Protein AF-A0A0B2V963-F1 (afdb_monomer)

pLDDT: mean 73.73, std 19.49, range [35.72, 97.81]

Nearest PDB structures (foldseek):
  1nys-assembly1_A  TM=7.089E-01  e=8.450E-03  Rattus norvegicus
  7u5p-assembly1_A  TM=7.202E-01  e=7.953E-03  Homo sapiens
  2goo-assembly1_F  TM=7.173E-01  e=2.368E-02  Mus musculus
  1bte-assembly1_A  TM=6.097E-01  e=3.847E-02  Mus musculus

Organism: Toxocara canis (NCBI:txid6265)

Sequence (169 aa):
MKNVLLQIAVAVLALCLLVDAKSIAKNAINDEQMSASELIDSFLERAKATTHHHHKTHRRHKSMTERAHLVSVDKDGREYVNCVKSVNGSLATVKRCYRPDSEDMRVGCYAVWDVKKQLLVQDCWMQQAISMNNCEERRCAAKKSTFCCCYGHSCNEQFDLSNNSYDNL

Secondary structure (DSSP, 8-state):
-HHHHHHHHHHHHHHHHHTT---------------HHHHHHHHHHHHHHTTTT---------STTTTGGGSEE-TTS-EEEEEEEEETT---EEEEEEPPS-TTEEEEEEEEEETTTTEEEEEEEEEEHHHHTTSEESSEEESS-SEEEEESTTTTSSEEE----SS--

Mean predicted aligned error: 15.76 Å

Radius of gyration: 25.26 Å; Cα contacts (8 Å, |Δi|>4): 247; chains: 1; bounding box: 82×47×56 Å

Structure (mmCIF, N/CA/C/O backbone):
data_AF-A0A0B2V963-F1
#
_entry.id   AF-A0A0B2V963-F1
#
loop_
_atom_site.group_PDB
_atom_site.id
_atom_site.type_symbol
_atom_site.label_atom_id
_atom_site.label_alt_id
_atom_site.label_comp_id
_atom_site.label_asym_id
_atom_site.label_entity_id
_atom_site.label_seq_id
_atom_site.pdbx_PDB_ins_code
_atom_site.Cartn_x
_atom_site.Cartn_y
_atom_site.Cartn_z
_atom_site.occupancy
_atom_site.B_iso_or_equiv
_atom_site.auth_seq_id
_atom_site.auth_comp_id
_atom_site.auth_asym_id
_atom_site.auth_atom_id
_atom_site.pdbx_PDB_model_num
ATOM 1 N N . MET A 1 1 ? -60.576 -25.489 27.054 1.00 54.94 1 MET A N 1
ATOM 2 C CA . MET A 1 1 ? -59.133 -25.210 27.260 1.00 54.94 1 MET A CA 1
ATOM 3 C C . MET A 1 1 ? -58.361 -24.937 25.962 1.00 54.94 1 MET A C 1
ATOM 5 O O . MET A 1 1 ? -57.570 -24.007 25.960 1.00 54.94 1 MET A O 1
ATOM 9 N N . LYS A 1 2 ? -58.608 -25.645 24.843 1.00 54.34 2 LYS A N 1
ATOM 10 C CA . LYS A 1 2 ? -57.897 -25.415 23.560 1.00 54.34 2 LYS A CA 1
ATOM 11 C C . LYS A 1 2 ? -58.112 -24.021 22.930 1.00 54.34 2 LYS A C 1
ATOM 13 O O . LYS A 1 2 ? -57.164 -23.447 22.413 1.00 54.34 2 LYS A O 1
ATOM 18 N N . ASN A 1 3 ? -59.309 -23.435 23.051 1.00 56.34 3 ASN A N 1
ATOM 19 C CA . ASN A 1 3 ? -59.596 -22.099 22.495 1.00 56.34 3 ASN A CA 1
ATOM 20 C C . ASN A 1 3 ? -58.871 -20.949 23.211 1.00 56.34 3 ASN A C 1
ATOM 22 O O . ASN A 1 3 ? -58.585 -19.936 22.584 1.00 56.34 3 ASN A O 1
ATOM 26 N N . VAL A 1 4 ? -58.542 -21.103 24.497 1.00 63.53 4 VAL A N 1
ATOM 27 C CA . VAL A 1 4 ? -57.872 -20.049 25.280 1.00 63.53 4 VAL A CA 1
ATOM 28 C C . VAL A 1 4 ? -56.397 -19.938 24.881 1.00 63.53 4 VAL A C 1
ATOM 30 O O . VAL A 1 4 ? -55.887 -18.840 24.701 1.00 63.53 4 VAL A O 1
ATOM 33 N N . LEU A 1 5 ? -55.738 -21.075 24.640 1.00 59.69 5 LEU A N 1
ATOM 34 C CA . LEU A 1 5 ? -54.354 -21.128 24.153 1.00 59.69 5 LEU A CA 1
ATOM 35 C C . LEU A 1 5 ? -54.191 -20.500 22.762 1.00 59.69 5 LEU A C 1
ATOM 37 O O . LEU A 1 5 ? -53.212 -19.798 22.525 1.00 59.69 5 LEU A O 1
ATOM 41 N N . LEU A 1 6 ? -55.164 -20.698 21.866 1.00 66.88 6 LEU A N 1
ATOM 42 C CA . LEU A 1 6 ? -55.127 -20.106 20.527 1.00 66.88 6 LEU A CA 1
ATOM 43 C C . LEU A 1 6 ? -55.289 -18.578 20.573 1.00 66.88 6 LEU A C 1
ATOM 45 O O . LEU A 1 6 ? -54.594 -17.867 19.854 1.00 66.88 6 LEU A O 1
ATOM 49 N N . GLN A 1 7 ? -56.151 -18.064 21.455 1.00 64.31 7 GLN A N 1
ATOM 50 C CA . GLN A 1 7 ? -56.325 -16.618 21.623 1.00 64.31 7 GLN A CA 1
ATOM 51 C C . GLN A 1 7 ? -55.090 -15.945 22.232 1.00 64.31 7 GLN A C 1
ATOM 53 O O . GLN A 1 7 ? -54.708 -14.864 21.791 1.00 64.31 7 GLN A O 1
ATOM 58 N N . ILE A 1 8 ? -54.418 -16.606 23.181 1.00 70.12 8 ILE A N 1
ATOM 59 C CA . ILE A 1 8 ? -53.158 -16.110 23.754 1.00 70.12 8 ILE A CA 1
ATOM 60 C C . ILE A 1 8 ? -52.058 -16.077 22.683 1.00 70.12 8 ILE A C 1
ATOM 62 O O . ILE A 1 8 ? -51.345 -15.083 22.577 1.00 70.12 8 ILE A O 1
ATOM 66 N N . ALA A 1 9 ? -51.951 -17.111 21.842 1.00 68.38 9 ALA A N 1
ATOM 67 C CA . ALA A 1 9 ? -50.955 -17.150 20.771 1.00 68.38 9 ALA A CA 1
ATOM 68 C C . ALA A 1 9 ? -51.161 -16.033 19.731 1.00 68.38 9 ALA A C 1
ATOM 70 O O . ALA A 1 9 ? -50.194 -15.392 19.321 1.00 68.38 9 ALA A O 1
ATOM 71 N N . VAL A 1 10 ? -52.412 -15.750 19.349 1.00 70.31 10 VAL A N 1
ATOM 72 C CA . VAL A 1 10 ? -52.742 -14.657 18.416 1.00 70.31 10 VAL A CA 1
ATOM 73 C C . VAL A 1 10 ? -52.467 -13.286 19.042 1.00 70.31 10 VAL A C 1
ATOM 75 O O . VAL A 1 10 ? -51.933 -12.409 18.366 1.00 70.31 10 VAL A O 1
ATOM 78 N N . ALA A 1 11 ? -52.758 -13.107 20.335 1.00 66.50 11 ALA A N 1
ATOM 79 C CA . ALA A 1 11 ? -52.461 -11.864 21.045 1.00 66.50 11 ALA A CA 1
ATOM 80 C C . ALA A 1 11 ? -50.949 -11.599 21.144 1.00 66.50 11 ALA A C 1
ATOM 82 O O . ALA A 1 11 ? -50.514 -10.471 20.923 1.00 66.50 11 ALA A O 1
ATOM 83 N N . VAL A 1 12 ? -50.141 -12.634 21.408 1.00 68.38 12 VAL A N 1
ATOM 84 C CA . VAL A 1 12 ? -48.673 -12.523 21.444 1.00 68.38 12 VAL A CA 1
ATOM 85 C C . VAL A 1 12 ? -48.110 -12.211 20.055 1.00 68.38 12 VAL A C 1
ATOM 87 O O . VAL A 1 12 ? -47.267 -11.327 19.938 1.00 68.38 12 VAL A O 1
ATOM 90 N N . LEU A 1 13 ? -48.615 -12.851 18.992 1.00 63.91 13 LEU A N 1
ATOM 91 C CA . LEU A 1 13 ? -48.182 -12.547 17.623 1.00 63.91 13 LEU A CA 1
ATOM 92 C C . LEU A 1 13 ? -48.530 -11.107 17.211 1.00 63.91 13 LEU A C 1
ATOM 94 O O . LEU A 1 13 ? -47.708 -10.425 16.604 1.00 63.91 13 LEU A O 1
ATOM 98 N N . ALA A 1 14 ? -49.725 -10.626 17.569 1.00 61.81 14 ALA A N 1
ATOM 99 C CA . ALA A 1 14 ? -50.147 -9.254 17.295 1.00 61.81 14 ALA A CA 1
ATOM 100 C C . ALA A 1 14 ? -49.305 -8.224 18.068 1.00 61.81 14 ALA A C 1
ATOM 102 O O . ALA A 1 14 ? -48.948 -7.185 17.517 1.00 61.81 14 ALA A O 1
ATOM 103 N N . LEU A 1 15 ? -48.933 -8.531 19.316 1.00 58.91 15 LEU A N 1
ATOM 104 C CA . LEU A 1 15 ? -48.013 -7.714 20.109 1.00 58.91 15 LEU A CA 1
ATOM 105 C C . LEU A 1 15 ? -46.605 -7.685 19.504 1.00 58.91 15 LEU A C 1
ATOM 107 O O . LEU A 1 15 ? -46.018 -6.612 19.445 1.00 58.91 15 LEU A O 1
ATOM 111 N N . CYS A 1 16 ? -46.084 -8.807 18.996 1.00 57.69 16 CYS A N 1
ATOM 112 C CA . CYS A 1 16 ? -44.783 -8.836 18.319 1.00 57.69 16 CYS A CA 1
ATOM 113 C C . CYS A 1 16 ? -44.770 -7.990 17.035 1.00 57.69 16 CYS A C 1
ATOM 115 O O . CYS A 1 16 ? -43.809 -7.266 16.801 1.00 57.69 16 CYS A O 1
ATOM 117 N N . LEU A 1 17 ? -45.849 -8.010 16.243 1.00 55.12 17 LEU A N 1
ATOM 118 C CA . LEU A 1 17 ? -45.952 -7.211 15.013 1.00 55.12 17 LEU A CA 1
ATOM 119 C C . LEU A 1 17 ? -46.157 -5.707 15.272 1.00 55.12 17 LEU A C 1
ATOM 121 O O . LEU A 1 17 ? -45.852 -4.888 14.410 1.00 55.12 17 LEU A O 1
ATOM 125 N N . LEU A 1 18 ? -46.643 -5.325 16.458 1.00 52.84 18 LEU A N 1
ATOM 126 C CA . LEU A 1 18 ? -46.777 -3.921 16.868 1.00 52.84 18 LEU A CA 1
ATOM 127 C C . LEU A 1 18 ? -45.462 -3.304 17.378 1.00 52.84 18 LEU A C 1
ATOM 129 O O . LEU A 1 18 ? -45.379 -2.081 17.499 1.00 52.84 18 LEU A O 1
ATOM 133 N N . VAL A 1 19 ? -44.433 -4.112 17.663 1.00 51.28 19 VAL A N 1
ATOM 134 C CA . VAL A 1 19 ? -43.123 -3.615 18.127 1.00 51.28 19 VAL A CA 1
ATOM 135 C C . VAL A 1 19 ? -42.252 -3.103 16.967 1.00 51.28 19 VAL A C 1
ATOM 137 O O . VAL A 1 19 ? -41.399 -2.249 17.199 1.00 51.28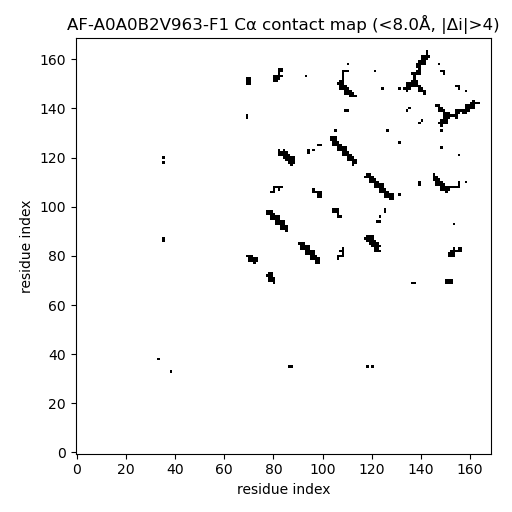 19 VAL A O 1
ATOM 140 N N . ASP A 1 20 ? -42.532 -3.487 15.717 1.00 47.19 20 ASP A N 1
ATOM 141 C CA . ASP A 1 20 ? -41.755 -3.064 14.534 1.00 47.19 20 ASP A CA 1
ATOM 142 C C . ASP A 1 20 ? -42.256 -1.781 13.839 1.00 47.19 20 ASP A C 1
ATOM 144 O O . ASP A 1 20 ? -41.725 -1.371 12.807 1.00 47.19 20 ASP A O 1
ATOM 148 N N . ALA A 1 21 ? -43.237 -1.078 14.411 1.00 47.28 21 ALA A N 1
ATOM 149 C CA . ALA A 1 21 ? -43.765 0.168 13.846 1.00 47.28 21 ALA A CA 1
ATOM 150 C C . ALA A 1 21 ? -43.651 1.355 14.815 1.00 47.28 21 ALA A C 1
ATOM 152 O O . ALA A 1 21 ? -44.603 2.099 15.042 1.00 47.28 21 ALA A O 1
ATOM 153 N N . LYS A 1 22 ? -42.458 1.578 15.373 1.00 43.00 22 LYS A N 1
ATOM 154 C CA . LYS A 1 22 ? -42.075 2.897 15.896 1.00 43.00 22 LYS A CA 1
ATOM 155 C C . LYS A 1 22 ? -40.873 3.413 15.122 1.00 43.00 22 LYS A C 1
ATOM 157 O O . LYS A 1 22 ? -39.727 3.267 15.531 1.00 43.00 22 LYS A O 1
ATOM 162 N N . SER A 1 23 ? -41.183 4.066 14.003 1.00 41.47 23 SER A N 1
ATOM 163 C CA . SER A 1 23 ? -40.354 5.136 13.452 1.00 41.47 23 SER A CA 1
ATOM 164 C C . SER A 1 23 ? -40.113 6.155 14.567 1.00 41.47 23 SER A C 1
ATOM 166 O O . SER A 1 23 ? -40.979 6.961 14.911 1.00 41.47 23 SER A O 1
ATOM 168 N N . ILE A 1 24 ? -38.953 6.043 15.209 1.00 38.09 24 ILE A N 1
ATOM 169 C CA . ILE A 1 24 ? -38.440 7.065 16.108 1.00 38.09 24 ILE A CA 1
ATOM 170 C C . ILE A 1 24 ? -37.860 8.141 15.202 1.00 38.09 24 ILE A C 1
ATOM 172 O O . ILE A 1 24 ? -36.792 7.975 14.614 1.00 38.09 24 ILE A O 1
ATOM 176 N N . ALA A 1 25 ? -38.587 9.250 15.105 1.00 45.16 25 ALA A N 1
ATOM 177 C CA . ALA A 1 25 ? -38.055 10.510 14.629 1.00 45.16 25 ALA A CA 1
ATOM 178 C C . ALA A 1 25 ? -36.763 10.833 15.402 1.00 45.16 25 ALA A C 1
ATOM 180 O O . ALA A 1 25 ? -36.797 11.083 16.606 1.00 45.16 25 ALA A O 1
ATOM 181 N N . LYS A 1 26 ? -35.623 10.826 14.708 1.00 38.19 26 LYS A N 1
ATOM 182 C CA . LYS A 1 26 ? -34.377 11.430 15.184 1.00 38.19 26 LYS A CA 1
ATOM 183 C C . LYS A 1 26 ? -34.033 12.596 14.270 1.00 38.19 26 LYS A C 1
ATOM 185 O O . LYS A 1 26 ? -33.268 12.459 13.325 1.00 38.19 26 LYS A O 1
ATOM 190 N N . ASN A 1 27 ? -34.612 13.750 14.583 1.00 40.47 27 ASN A N 1
ATOM 191 C CA . ASN A 1 27 ? -33.928 15.004 14.310 1.00 40.47 27 ASN A CA 1
ATOM 192 C C . ASN A 1 27 ? -32.796 15.157 15.336 1.00 40.47 27 ASN A C 1
ATOM 194 O O . ASN A 1 27 ? -33.010 14.930 16.525 1.00 40.47 27 ASN A O 1
ATOM 198 N N . ALA A 1 28 ? -31.636 15.587 14.840 1.00 41.25 28 ALA A N 1
ATOM 199 C CA . ALA A 1 28 ? -30.529 16.193 15.577 1.00 41.25 28 ALA A CA 1
ATOM 200 C C . ALA A 1 28 ? -29.794 15.320 16.612 1.00 41.25 28 ALA A C 1
ATOM 202 O O . ALA A 1 28 ? -29.976 15.496 17.810 1.00 41.25 28 ALA A O 1
ATOM 203 N N . ILE A 1 29 ? -28.849 14.500 16.139 1.00 38.34 29 ILE A N 1
ATOM 204 C CA . ILE A 1 29 ? -27.504 14.428 16.736 1.00 38.34 29 ILE A CA 1
ATOM 205 C C . ILE A 1 29 ? -26.515 14.345 15.566 1.00 38.34 29 ILE A C 1
ATOM 207 O O . ILE A 1 29 ? -26.453 13.336 14.869 1.00 38.34 29 ILE A O 1
ATOM 211 N N . ASN A 1 30 ? -25.794 15.443 15.329 1.00 41.94 30 ASN A N 1
ATOM 212 C CA . ASN A 1 30 ? -24.533 15.441 14.594 1.00 41.94 30 ASN A CA 1
ATOM 213 C C . ASN A 1 30 ? -23.549 14.571 15.388 1.00 41.94 30 ASN A C 1
ATOM 215 O O . ASN A 1 30 ? -22.867 15.072 16.275 1.00 41.94 30 ASN A O 1
ATOM 219 N N . ASP A 1 31 ? -23.498 13.280 15.092 1.00 38.00 31 ASP A N 1
ATOM 220 C CA . ASP A 1 31 ? -22.273 12.509 15.253 1.00 38.00 31 ASP A CA 1
ATOM 221 C C . ASP A 1 31 ? -21.700 12.392 13.846 1.00 38.00 31 ASP A C 1
ATOM 223 O O . ASP A 1 31 ? -22.268 11.703 12.998 1.00 38.00 31 ASP A O 1
ATOM 227 N N . GLU A 1 32 ? -20.619 13.125 13.567 1.00 48.91 32 GLU A N 1
ATOM 228 C CA . GLU A 1 32 ? -19.828 12.973 12.344 1.00 48.91 32 GLU A CA 1
ATOM 229 C C . GLU A 1 32 ? -19.315 11.531 12.277 1.00 48.91 32 GLU A C 1
ATOM 231 O O . GLU A 1 32 ? -18.232 11.176 12.761 1.00 48.91 32 GLU A O 1
ATOM 236 N N . GLN A 1 33 ? -20.127 10.664 11.686 1.00 47.66 33 GLN A N 1
ATOM 237 C CA . GLN A 1 33 ? -19.785 9.295 11.369 1.00 47.66 33 GLN A CA 1
ATOM 238 C C . GLN A 1 33 ? -18.836 9.334 10.173 1.00 47.66 33 GLN A C 1
ATOM 240 O O . GLN A 1 33 ? -19.213 8.990 9.061 1.00 47.66 33 GLN A O 1
ATOM 245 N N . MET A 1 34 ? -17.608 9.808 10.418 1.00 54.66 34 MET A N 1
ATOM 246 C CA . MET A 1 34 ? -16.561 9.890 9.408 1.00 54.66 34 MET A CA 1
ATOM 247 C C . MET A 1 34 ? -16.383 8.493 8.809 1.00 54.66 34 MET A C 1
ATOM 249 O O . MET A 1 34 ? -15.939 7.563 9.494 1.00 54.66 34 MET A O 1
ATOM 253 N N . SER A 1 35 ? -16.826 8.354 7.569 1.00 67.00 35 SER A N 1
ATOM 254 C CA . SER A 1 35 ? -16.860 7.131 6.789 1.00 67.00 35 SER A CA 1
ATOM 255 C C . SER A 1 35 ? -15.443 6.648 6.484 1.00 67.00 35 SER A C 1
ATOM 257 O O . SER A 1 35 ? -14.470 7.401 6.561 1.00 67.00 35 SER A O 1
ATOM 259 N N . ALA A 1 36 ? -15.308 5.377 6.096 1.00 62.09 36 ALA A N 1
ATOM 260 C CA . ALA A 1 36 ? -14.028 4.842 5.632 1.00 62.09 36 ALA A CA 1
ATOM 261 C C . ALA A 1 36 ? -13.422 5.704 4.510 1.00 62.09 36 ALA A C 1
ATOM 263 O O . ALA A 1 36 ? -12.208 5.881 4.474 1.00 62.09 36 ALA A O 1
ATOM 264 N N . SER A 1 37 ? -14.275 6.278 3.651 1.00 62.16 37 SER A N 1
ATOM 265 C CA . SER A 1 37 ? -13.866 7.216 2.604 1.00 62.16 37 SER A CA 1
ATOM 266 C C . SER A 1 37 ? -13.262 8.482 3.197 1.00 62.16 37 SER A C 1
ATOM 268 O O . SER A 1 37 ? -12.140 8.818 2.856 1.00 62.16 37 SER A O 1
ATOM 270 N N . GLU A 1 38 ? -13.930 9.134 4.149 1.00 71.31 38 GLU A N 1
ATOM 271 C CA . GLU A 1 38 ? -13.426 10.379 4.746 1.00 71.31 38 GLU A CA 1
ATOM 272 C C . GLU A 1 38 ? -12.149 10.167 5.571 1.00 71.31 38 GLU A C 1
ATOM 274 O O . GLU A 1 38 ? -11.289 11.045 5.616 1.00 71.31 38 GLU A O 1
ATOM 279 N N . LEU A 1 39 ? -11.972 8.989 6.184 1.00 69.25 39 LEU A N 1
ATOM 280 C CA . LEU A 1 39 ? -10.709 8.628 6.828 1.00 69.25 39 LEU A CA 1
ATOM 281 C C . LEU A 1 39 ? -9.582 8.515 5.791 1.00 69.25 39 LEU A C 1
ATOM 283 O O . LEU A 1 39 ? -8.514 9.097 5.980 1.00 69.25 39 LEU A O 1
ATOM 287 N N . ILE A 1 40 ? -9.825 7.799 4.688 1.00 70.38 40 ILE A N 1
ATOM 288 C CA . ILE A 1 40 ? -8.873 7.672 3.577 1.00 70.38 40 ILE A CA 1
ATOM 289 C C . ILE A 1 40 ? -8.556 9.053 3.001 1.00 70.38 40 ILE A C 1
ATOM 291 O O . ILE A 1 40 ? -7.383 9.389 2.872 1.00 70.38 40 ILE A O 1
ATOM 295 N N . ASP A 1 41 ? -9.570 9.868 2.720 1.00 73.00 41 ASP A N 1
ATOM 296 C CA . ASP A 1 41 ? -9.421 11.197 2.131 1.00 73.00 41 ASP A CA 1
ATOM 297 C C . ASP A 1 41 ? -8.644 12.129 3.068 1.00 73.00 41 ASP A C 1
ATOM 299 O O . ASP A 1 41 ? -7.696 12.779 2.637 1.00 73.00 41 ASP A O 1
ATOM 303 N N . SER A 1 42 ? -8.932 12.115 4.374 1.00 70.62 42 SER A N 1
ATOM 304 C CA . SER A 1 42 ? -8.176 12.882 5.374 1.00 70.62 42 SER A CA 1
ATOM 305 C C . SER A 1 42 ? -6.696 12.480 5.419 1.00 70.62 42 SER A C 1
ATOM 307 O O . SER A 1 42 ? -5.807 13.338 5.476 1.00 70.62 42 SER A O 1
ATOM 309 N N . PHE A 1 43 ? -6.405 11.176 5.359 1.00 70.00 43 PHE A N 1
ATOM 310 C CA . PHE A 1 43 ? -5.031 10.676 5.312 1.00 70.00 43 PHE A CA 1
ATOM 311 C C . PHE A 1 43 ? -4.333 11.019 3.994 1.00 70.00 43 PHE A C 1
ATOM 313 O O . PHE A 1 43 ? -3.189 11.478 4.019 1.00 70.00 43 PHE A O 1
ATOM 320 N N . LEU A 1 44 ? -5.002 10.823 2.856 1.00 69.81 44 LEU A N 1
ATOM 321 C CA . LEU A 1 44 ? -4.460 11.115 1.532 1.00 69.81 44 LEU A CA 1
ATOM 322 C C . LEU A 1 44 ? -4.186 12.608 1.365 1.00 69.81 44 LEU A C 1
ATOM 324 O O . LEU A 1 44 ? -3.117 12.965 0.878 1.00 69.81 44 LEU A O 1
ATOM 328 N N . GLU A 1 45 ? -5.088 13.479 1.811 1.00 70.19 45 GLU A N 1
ATOM 329 C CA . GLU A 1 45 ? -4.884 14.928 1.772 1.00 70.19 45 GLU A CA 1
ATOM 330 C C . GLU A 1 45 ? -3.710 15.359 2.657 1.00 70.19 45 GLU A C 1
ATOM 332 O O . GLU A 1 45 ? -2.843 16.117 2.215 1.00 70.19 45 GLU A O 1
ATOM 337 N N . ARG A 1 46 ? -3.584 14.805 3.871 1.00 66.00 46 ARG A N 1
ATOM 338 C CA . ARG A 1 46 ? -2.426 15.081 4.738 1.00 66.00 46 ARG A CA 1
ATOM 339 C C . ARG A 1 46 ? -1.114 14.588 4.119 1.00 66.00 46 ARG A C 1
ATOM 341 O O . ARG A 1 46 ? -0.103 15.285 4.192 1.00 66.00 46 ARG A O 1
ATOM 348 N N . A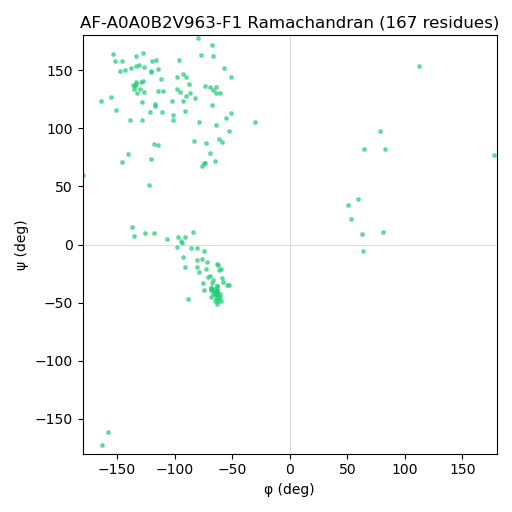LA A 1 47 ? -1.128 13.416 3.485 1.00 62.31 47 ALA A N 1
ATOM 349 C CA . ALA A 1 47 ? 0.029 12.878 2.778 1.00 62.31 47 ALA A CA 1
ATOM 350 C C . ALA A 1 47 ? 0.425 13.767 1.584 1.00 62.31 47 ALA A C 1
ATOM 352 O O . ALA A 1 47 ? 1.598 14.114 1.452 1.00 62.31 47 ALA A O 1
ATOM 353 N N . LYS A 1 48 ? -0.536 14.207 0.760 1.00 61.22 48 LYS A N 1
ATOM 354 C CA . LYS A 1 48 ? -0.295 15.121 -0.372 1.00 61.22 48 LYS A CA 1
ATOM 355 C C . LYS A 1 48 ? 0.288 16.460 0.083 1.00 61.22 48 LYS A C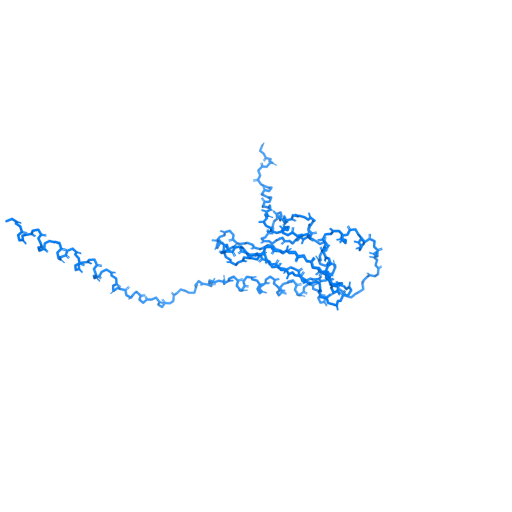 1
ATOM 357 O O . LYS A 1 48 ? 1.284 16.904 -0.486 1.00 61.22 48 LYS A O 1
ATOM 362 N N . ALA A 1 49 ? -0.250 17.064 1.145 1.00 59.28 49 ALA A N 1
ATOM 363 C CA . ALA A 1 49 ? 0.217 18.353 1.662 1.00 59.28 49 ALA A CA 1
ATOM 364 C C . ALA A 1 49 ? 1.713 18.348 2.045 1.00 59.28 49 ALA A C 1
ATOM 366 O O . ALA A 1 49 ? 2.408 19.345 1.859 1.00 59.28 49 ALA A O 1
ATOM 367 N N . THR A 1 50 ? 2.247 17.210 2.503 1.00 52.31 50 THR A N 1
ATOM 368 C CA . THR A 1 50 ? 3.677 17.079 2.844 1.00 52.31 50 THR A CA 1
ATOM 369 C C . THR A 1 50 ? 4.620 16.947 1.641 1.00 52.31 50 THR A C 1
ATOM 371 O O . THR A 1 50 ? 5.828 17.106 1.796 1.00 52.31 50 THR A O 1
ATOM 374 N N . THR A 1 51 ? 4.099 16.704 0.434 1.00 51.47 51 THR A N 1
ATOM 375 C CA . THR A 1 51 ? 4.918 16.502 -0.779 1.00 51.47 51 THR A CA 1
ATOM 376 C C . THR A 1 51 ? 5.201 17.791 -1.558 1.00 51.47 51 THR A C 1
ATOM 378 O O . THR A 1 51 ? 6.172 17.854 -2.308 1.00 51.47 51 THR A O 1
ATOM 381 N N . HIS A 1 52 ? 4.421 18.858 -1.350 1.00 49.78 52 HIS A N 1
ATOM 382 C CA . HIS A 1 52 ? 4.510 20.091 -2.147 1.00 49.78 52 HIS A CA 1
ATOM 383 C C . HIS A 1 52 ? 5.642 21.059 -1.744 1.00 49.78 52 HIS A C 1
ATOM 385 O O . HIS A 1 52 ? 5.840 22.070 -2.417 1.00 49.78 52 HIS A O 1
ATOM 391 N N . HIS A 1 53 ? 6.418 20.770 -0.690 1.00 45.94 53 HIS A N 1
ATOM 392 C CA . HIS A 1 53 ? 7.378 21.730 -0.116 1.00 45.94 53 HIS A CA 1
ATOM 393 C C . HIS A 1 53 ? 8.864 21.337 -0.161 1.00 45.94 53 HIS A C 1
ATOM 395 O O . HIS A 1 53 ? 9.691 22.051 0.404 1.00 45.94 53 HIS A O 1
ATOM 401 N N . HIS A 1 54 ? 9.258 20.277 -0.873 1.00 48.19 54 HIS A N 1
ATOM 402 C CA . HIS A 1 54 ? 10.669 19.871 -0.939 1.00 48.19 54 HIS A CA 1
ATOM 403 C C . HIS A 1 54 ? 11.241 19.863 -2.357 1.00 48.19 54 HIS A C 1
ATOM 405 O O . HIS A 1 54 ? 11.561 18.823 -2.925 1.00 48.19 54 HIS A O 1
ATOM 411 N N . HIS A 1 55 ? 11.477 21.060 -2.897 1.00 51.97 55 HIS A N 1
ATOM 412 C CA . HIS A 1 55 ? 12.508 21.236 -3.915 1.00 51.97 55 HIS A CA 1
ATOM 413 C C . HIS A 1 55 ? 13.866 21.499 -3.248 1.00 51.97 55 HIS A C 1
ATOM 415 O O . HIS A 1 55 ? 14.000 22.395 -2.421 1.00 51.97 55 HIS A O 1
ATOM 421 N N . LYS A 1 56 ? 14.873 20.742 -3.703 1.00 56.69 56 LYS A N 1
ATOM 422 C CA . LYS A 1 56 ? 16.316 20.812 -3.398 1.00 56.69 56 LYS A CA 1
ATOM 423 C C . LYS A 1 56 ? 16.775 20.207 -2.069 1.00 56.69 56 LYS A C 1
ATOM 425 O O . LYS A 1 56 ? 16.914 20.892 -1.069 1.00 56.69 56 LYS A O 1
ATOM 430 N N . THR A 1 57 ? 17.264 18.970 -2.151 1.00 44.09 57 THR A N 1
ATOM 431 C CA . THR A 1 57 ? 18.652 18.654 -1.763 1.00 44.09 57 THR A CA 1
ATOM 432 C C . THR A 1 57 ? 19.160 17.453 -2.571 1.00 44.09 57 THR A C 1
ATOM 434 O O . THR A 1 57 ? 18.659 16.341 -2.457 1.00 44.09 57 THR A O 1
ATOM 437 N N . HIS A 1 58 ? 20.186 17.673 -3.400 1.00 52.66 58 HIS A N 1
ATOM 438 C CA . HIS A 1 58 ? 20.993 16.597 -3.977 1.00 52.66 58 HIS A CA 1
ATOM 439 C C . HIS A 1 58 ? 21.732 15.873 -2.843 1.00 52.66 58 HIS A C 1
ATOM 441 O O . HIS A 1 58 ? 22.742 16.385 -2.358 1.00 52.66 58 HIS A O 1
ATOM 447 N N . ARG A 1 59 ? 21.287 14.682 -2.423 1.00 46.00 59 ARG A N 1
ATOM 448 C CA . ARG A 1 59 ? 22.183 13.700 -1.789 1.00 46.00 59 ARG A CA 1
ATOM 449 C C . ARG A 1 59 ? 21.588 12.287 -1.746 1.00 46.00 59 ARG A C 1
ATOM 451 O O . ARG A 1 59 ? 20.584 12.047 -1.094 1.00 46.00 59 ARG A O 1
ATOM 458 N N . ARG A 1 60 ? 22.363 11.365 -2.338 1.00 46.31 60 ARG A N 1
ATOM 459 C CA . ARG A 1 60 ? 22.357 9.888 -2.237 1.00 46.31 60 ARG A CA 1
ATOM 460 C C . ARG A 1 60 ? 21.365 9.097 -3.103 1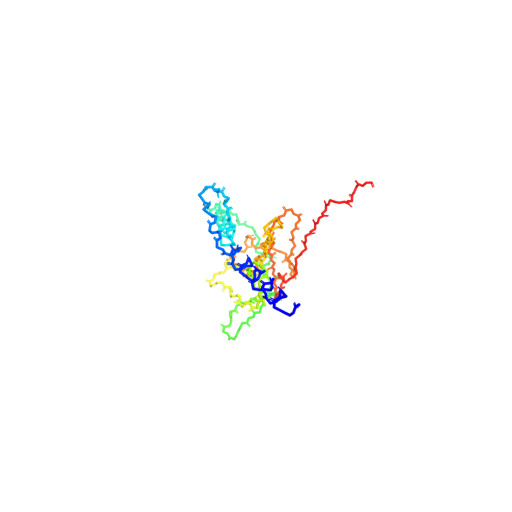.00 46.31 60 ARG A C 1
ATOM 462 O O . ARG A 1 60 ? 20.422 8.488 -2.616 1.00 46.31 60 ARG A O 1
ATOM 469 N N . HIS A 1 61 ? 21.773 8.894 -4.355 1.00 46.28 61 HIS A N 1
ATOM 470 C CA . HIS A 1 61 ? 21.509 7.670 -5.122 1.00 46.28 61 HIS A CA 1
ATOM 471 C C . HIS A 1 61 ? 22.220 6.451 -4.489 1.00 46.28 61 HIS A C 1
ATOM 473 O O . HIS A 1 61 ? 23.229 5.989 -5.016 1.00 46.28 61 HIS A O 1
ATOM 479 N N . LYS A 1 62 ? 21.773 5.945 -3.328 1.00 42.41 62 LYS A N 1
ATOM 480 C CA . LYS A 1 62 ? 22.361 4.708 -2.757 1.00 42.41 62 LYS A CA 1
ATOM 481 C C . LYS A 1 62 ? 21.377 3.663 -2.213 1.00 42.41 62 LYS A C 1
ATOM 483 O O . LYS A 1 62 ? 21.842 2.683 -1.657 1.00 42.41 62 LYS A O 1
ATOM 488 N N . SER A 1 63 ? 20.060 3.799 -2.386 1.00 47.03 63 SER A N 1
ATOM 489 C CA . SER A 1 63 ? 19.117 2.753 -1.921 1.00 47.03 63 SER A CA 1
ATOM 490 C C . SER A 1 63 ? 18.158 2.227 -2.993 1.00 47.03 63 SER A C 1
ATOM 492 O O . SER A 1 63 ? 17.219 1.505 -2.671 1.00 47.03 63 SER A O 1
ATOM 494 N N . MET A 1 64 ? 18.356 2.583 -4.268 1.00 50.06 64 MET A N 1
ATOM 495 C CA . MET A 1 64 ? 17.396 2.227 -5.321 1.00 50.06 64 MET A CA 1
ATOM 496 C C . MET A 1 64 ? 17.471 0.748 -5.726 1.00 50.06 64 MET A C 1
ATOM 498 O O . MET A 1 64 ? 16.446 0.148 -6.027 1.00 50.06 64 MET A O 1
ATOM 502 N N . THR A 1 65 ? 18.659 0.143 -5.676 1.00 54.47 65 THR A N 1
ATOM 503 C CA . THR A 1 65 ? 18.874 -1.260 -6.069 1.00 54.47 65 THR A CA 1
ATOM 504 C C . THR A 1 65 ? 18.436 -2.253 -4.992 1.00 54.47 65 THR A C 1
ATOM 506 O O . THR A 1 65 ? 18.125 -3.400 -5.294 1.00 54.47 65 THR A O 1
ATOM 509 N N . GLU A 1 66 ? 18.392 -1.828 -3.729 1.00 60.53 66 GLU A N 1
ATOM 510 C CA . GLU A 1 66 ? 18.243 -2.742 -2.592 1.00 60.53 66 GLU A CA 1
ATOM 511 C C . GLU A 1 66 ? 16.837 -3.355 -2.511 1.00 60.53 66 GLU A C 1
ATOM 513 O O . GLU A 1 66 ? 16.687 -4.498 -2.094 1.00 60.53 66 GLU A O 1
ATOM 518 N N . ARG A 1 67 ? 15.810 -2.658 -3.019 1.00 70.56 67 ARG A N 1
ATOM 519 C CA . ARG A 1 67 ? 14.394 -3.059 -2.895 1.00 70.56 67 ARG A CA 1
ATOM 520 C C . ARG A 1 67 ? 13.759 -3.600 -4.175 1.00 70.56 67 ARG A C 1
ATOM 522 O O . ARG A 1 67 ? 12.574 -3.920 -4.167 1.00 70.56 67 ARG A O 1
ATOM 529 N N . ALA A 1 68 ? 14.530 -3.754 -5.254 1.00 74.94 68 ALA A N 1
ATOM 530 C CA . ALA A 1 68 ? 14.031 -4.321 -6.513 1.00 74.94 68 ALA A CA 1
ATOM 531 C C . ALA A 1 68 ? 13.471 -5.745 -6.332 1.00 74.94 68 ALA A C 1
ATOM 533 O O . ALA A 1 68 ? 12.534 -6.145 -7.009 1.00 74.94 68 ALA A O 1
ATOM 534 N N . HIS A 1 69 ? 13.995 -6.491 -5.356 1.00 84.69 69 HIS A N 1
ATOM 535 C CA . HIS A 1 69 ? 13.550 -7.846 -5.033 1.00 84.69 69 HIS A CA 1
ATOM 536 C C . HIS A 1 69 ? 12.190 -7.913 -4.302 1.00 84.69 69 HIS A C 1
ATOM 538 O O . HIS A 1 69 ? 11.694 -9.006 -4.035 1.00 84.69 69 HIS A O 1
ATOM 544 N N . LEU A 1 70 ? 11.606 -6.767 -3.931 1.00 89.75 70 LEU A N 1
ATOM 545 C CA . LEU A 1 70 ? 10.321 -6.674 -3.224 1.00 89.75 70 LEU A CA 1
ATOM 546 C C . LEU A 1 70 ? 9.145 -6.379 -4.166 1.00 89.75 70 LEU A C 1
ATOM 548 O O . LEU A 1 70 ? 8.001 -6.308 -3.714 1.00 89.75 70 LEU A O 1
ATOM 552 N N . VAL A 1 71 ? 9.416 -6.207 -5.458 1.00 91.81 71 VAL A N 1
ATOM 553 C CA . VAL A 1 71 ? 8.412 -6.026 -6.507 1.00 91.81 71 VAL A CA 1
ATOM 554 C C . VAL A 1 71 ? 8.558 -7.131 -7.547 1.00 91.81 71 VAL A C 1
ATOM 556 O O . VAL A 1 71 ? 9.647 -7.648 -7.781 1.00 91.81 71 VAL A O 1
ATOM 559 N N . SER A 1 72 ? 7.446 -7.502 -8.171 1.00 94.56 72 SER A N 1
ATOM 560 C CA . SER A 1 72 ? 7.441 -8.376 -9.342 1.00 94.56 72 SER A CA 1
ATOM 561 C C . SER A 1 72 ? 7.375 -7.541 -10.612 1.00 94.56 72 SER A C 1
ATOM 563 O O . SER A 1 72 ? 6.910 -6.407 -10.588 1.00 94.56 72 SER A O 1
ATOM 565 N N . VAL A 1 73 ? 7.785 -8.116 -11.737 1.00 94.44 73 VAL A N 1
ATOM 566 C CA . VAL A 1 73 ? 7.655 -7.495 -13.060 1.00 94.44 73 VAL A CA 1
ATOM 567 C C . VAL A 1 73 ? 6.688 -8.337 -13.884 1.00 94.44 73 VAL A C 1
ATOM 569 O O . VAL A 1 73 ? 6.764 -9.567 -13.865 1.00 94.44 73 VAL A O 1
ATOM 572 N N . ASP A 1 74 ? 5.717 -7.700 -14.538 1.00 94.69 74 ASP A N 1
ATOM 573 C CA . ASP A 1 74 ? 4.797 -8.399 -15.435 1.00 94.69 74 ASP A CA 1
ATOM 574 C C . ASP A 1 74 ? 5.433 -8.670 -16.812 1.00 94.69 74 ASP A C 1
ATOM 576 O O . ASP A 1 74 ? 6.569 -8.292 -17.098 1.00 94.69 74 ASP A O 1
ATOM 580 N N . LYS A 1 75 ? 4.687 -9.347 -17.687 1.00 95.81 75 LYS A N 1
ATOM 581 C CA . LYS A 1 75 ? 5.121 -9.661 -19.058 1.00 95.81 75 LYS A CA 1
ATOM 582 C C . LYS A 1 75 ? 5.429 -8.424 -19.917 1.00 95.81 75 LYS A C 1
ATOM 584 O O . LYS A 1 75 ? 6.130 -8.553 -20.913 1.00 95.81 75 LYS A O 1
ATOM 589 N N . ASP A 1 76 ? 4.898 -7.262 -19.539 1.00 94.56 76 ASP A N 1
ATOM 590 C CA . ASP A 1 76 ? 5.038 -5.994 -20.254 1.00 94.56 76 ASP A CA 1
ATOM 591 C C . ASP A 1 76 ? 6.166 -5.136 -19.642 1.00 94.56 76 ASP A C 1
ATOM 593 O O . ASP A 1 76 ? 6.348 -3.981 -20.018 1.00 94.56 76 ASP A O 1
ATOM 597 N N . GLY A 1 77 ? 6.929 -5.682 -18.685 1.00 91.31 77 GLY A N 1
ATOM 598 C CA . GLY A 1 77 ? 8.023 -4.977 -18.018 1.00 91.31 77 GLY A CA 1
ATOM 599 C C . GLY A 1 77 ? 7.572 -4.035 -16.898 1.00 91.31 77 GLY A C 1
ATOM 600 O O . GLY A 1 77 ? 8.383 -3.254 -16.400 1.00 91.31 77 GLY A O 1
ATOM 601 N N . ARG A 1 78 ? 6.302 -4.082 -16.474 1.00 92.75 78 ARG A N 1
ATOM 602 C CA . ARG A 1 78 ? 5.776 -3.184 -15.438 1.00 92.75 78 ARG A CA 1
ATOM 603 C C . ARG A 1 78 ? 5.948 -3.779 -14.055 1.00 92.75 78 ARG A C 1
ATOM 605 O O . ARG A 1 78 ? 5.497 -4.890 -13.771 1.00 92.75 78 ARG A O 1
ATOM 612 N N . GLU A 1 79 ? 6.547 -2.993 -13.172 1.00 93.62 79 GLU A N 1
ATOM 613 C CA . GLU A 1 79 ? 6.693 -3.350 -11.768 1.00 93.62 79 GLU A CA 1
ATOM 614 C C . GLU A 1 79 ? 5.340 -3.328 -11.055 1.00 93.62 79 GLU A C 1
ATOM 616 O O . GLU A 1 79 ? 4.549 -2.390 -11.201 1.00 93.62 79 GLU A O 1
ATOM 621 N N . TYR A 1 80 ? 5.085 -4.357 -10.253 1.00 96.31 80 TYR A N 1
ATOM 622 C CA . TYR A 1 80 ? 3.874 -4.485 -9.469 1.00 96.31 80 TYR A CA 1
ATOM 623 C C . TYR A 1 80 ? 4.103 -5.177 -8.128 1.00 96.31 80 TYR A C 1
ATOM 625 O O . TYR A 1 80 ? 5.019 -5.977 -7.937 1.00 96.31 80 TYR A O 1
ATOM 633 N N . VAL A 1 81 ? 3.180 -4.916 -7.211 1.00 97.06 81 VAL A N 1
ATOM 634 C CA . VAL A 1 81 ? 3.022 -5.642 -5.953 1.00 97.06 81 VAL A CA 1
ATOM 635 C C . VAL A 1 81 ? 1.576 -6.119 -5.833 1.00 97.06 81 VAL A C 1
ATOM 637 O O . VAL A 1 81 ? 0.666 -5.539 -6.422 1.00 97.06 81 VAL A O 1
ATOM 640 N N . ASN A 1 82 ? 1.354 -7.205 -5.105 1.00 97.81 82 ASN A N 1
ATOM 641 C CA . ASN A 1 82 ? 0.011 -7.672 -4.773 1.00 97.81 82 ASN A CA 1
ATOM 642 C C . ASN A 1 82 ? -0.250 -7.256 -3.330 1.00 97.81 82 ASN A C 1
ATOM 644 O O . ASN A 1 82 ? 0.540 -7.627 -2.475 1.00 97.81 82 ASN A O 1
ATOM 648 N N . CYS A 1 83 ? -1.307 -6.503 -3.062 1.00 97.31 83 CYS A N 1
ATOM 649 C CA . CYS A 1 83 ? -1.667 -6.057 -1.720 1.00 97.31 83 CYS A CA 1
ATOM 650 C C . CYS A 1 83 ? -2.987 -6.678 -1.295 1.00 97.31 83 CYS A C 1
ATOM 652 O O . CYS A 1 83 ? -3.862 -6.921 -2.131 1.00 97.31 83 CYS A O 1
ATOM 654 N N . VAL A 1 84 ? -3.162 -6.872 0.009 1.00 95.44 84 VAL A N 1
ATOM 655 C CA . VAL A 1 84 ? -4.498 -7.098 0.552 1.00 95.44 84 VAL A CA 1
ATOM 656 C C . VAL A 1 84 ? -5.303 -5.817 0.371 1.00 95.44 84 VAL A C 1
ATOM 658 O O . VAL A 1 84 ? -4.815 -4.719 0.651 1.00 95.44 84 VAL A O 1
ATOM 661 N N . LYS A 1 85 ? -6.528 -5.971 -0.124 1.00 94.69 85 LYS A N 1
ATOM 662 C CA . LYS A 1 85 ? -7.532 -4.928 -0.240 1.00 94.69 85 LYS A CA 1
ATOM 663 C C . LYS A 1 85 ? -8.728 -5.286 0.626 1.00 94.69 85 LYS A C 1
ATOM 665 O O . LYS A 1 85 ? -9.377 -6.307 0.391 1.00 94.69 85 LYS A O 1
ATOM 670 N N . SER A 1 86 ? -9.044 -4.413 1.570 1.00 90.06 86 SER A N 1
ATOM 671 C CA . SER A 1 86 ? -10.233 -4.515 2.413 1.00 90.06 86 SER A CA 1
ATOM 672 C C . SER A 1 86 ? -10.736 -3.118 2.771 1.00 90.06 86 SER A C 1
ATOM 674 O O . SER A 1 86 ? -9.962 -2.162 2.856 1.00 90.06 86 SER A O 1
ATOM 676 N N . VAL A 1 87 ? -12.049 -2.995 2.962 1.00 81.62 87 VAL A N 1
ATOM 677 C CA . VAL A 1 87 ? -12.674 -1.787 3.511 1.00 81.62 87 VAL A CA 1
ATOM 678 C C . VAL A 1 87 ? -13.570 -2.218 4.659 1.00 81.62 87 VAL A C 1
ATOM 680 O O . VAL A 1 87 ? -14.465 -3.039 4.472 1.00 81.62 87 VAL A O 1
ATOM 683 N N . ASN A 1 88 ? -13.329 -1.676 5.848 1.00 75.81 88 ASN A N 1
ATOM 684 C CA . ASN A 1 88 ? -14.068 -1.992 7.068 1.00 75.81 88 ASN A CA 1
ATOM 685 C C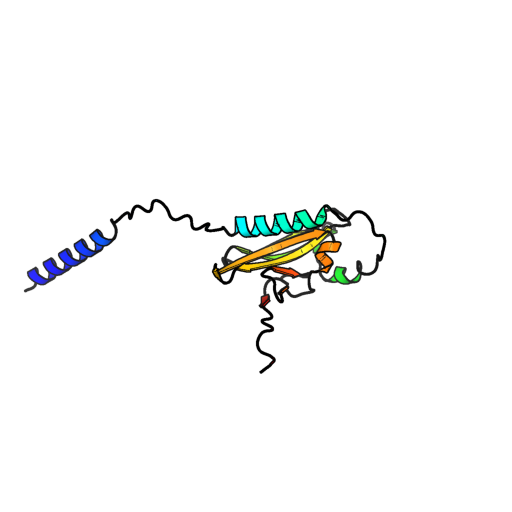 . ASN A 1 88 ? -14.021 -3.475 7.475 1.00 75.81 88 ASN A C 1
ATOM 687 O O . ASN A 1 88 ? -15.037 -4.049 7.854 1.00 75.81 88 ASN A O 1
ATOM 691 N N . GLY A 1 89 ? -12.861 -4.124 7.311 1.00 62.50 89 GLY A N 1
ATOM 692 C CA . GLY A 1 89 ? -12.693 -5.548 7.646 1.00 62.50 89 GLY A CA 1
ATOM 693 C C . GLY A 1 89 ? -13.565 -6.513 6.827 1.00 62.50 89 GLY A C 1
ATOM 694 O O . GLY A 1 89 ? -13.625 -7.699 7.140 1.00 62.50 89 GLY A O 1
ATOM 695 N N . SER A 1 90 ? -14.247 -6.021 5.785 1.00 65.88 90 SER A N 1
ATOM 696 C CA . SER A 1 90 ? -14.980 -6.853 4.830 1.00 65.88 90 SER A CA 1
ATOM 697 C C . SER A 1 90 ? -14.026 -7.709 3.987 1.00 65.88 90 SER A C 1
ATOM 699 O O . SER A 1 90 ? -12.808 -7.543 4.065 1.00 65.88 90 SER A O 1
ATOM 701 N N . LEU A 1 91 ? -14.598 -8.630 3.195 1.00 71.94 91 LEU A N 1
ATOM 702 C CA . LEU A 1 91 ? -13.910 -9.620 2.356 1.00 71.94 91 LEU A CA 1
ATOM 703 C C . LEU A 1 91 ? -12.539 -9.131 1.851 1.00 71.94 91 LEU A C 1
ATOM 705 O O . LEU A 1 91 ? -12.450 -8.308 0.937 1.00 71.94 91 LEU A O 1
ATOM 709 N N . ALA A 1 92 ? -11.473 -9.664 2.451 1.00 83.06 92 ALA A N 1
ATOM 710 C CA . ALA A 1 92 ? -10.111 -9.386 2.034 1.00 83.06 92 ALA A CA 1
ATOM 711 C C . ALA A 1 92 ? -9.877 -10.008 0.652 1.00 83.06 92 ALA A C 1
ATOM 713 O O . ALA A 1 92 ? -10.014 -11.216 0.459 1.00 83.06 92 ALA A O 1
ATOM 714 N N . THR A 1 93 ? -9.537 -9.170 -0.323 1.00 92.19 93 THR A N 1
ATOM 715 C CA . THR A 1 93 ? -9.180 -9.601 -1.681 1.00 92.19 93 THR A CA 1
ATOM 716 C C . THR A 1 93 ? -7.736 -9.233 -1.971 1.00 92.19 93 THR A C 1
ATOM 718 O O . THR A 1 93 ? -7.175 -8.345 -1.337 1.00 92.19 93 THR A O 1
ATOM 721 N N . VAL A 1 94 ? -7.113 -9.897 -2.940 1.00 95.19 94 VAL A N 1
ATOM 722 C CA . VAL A 1 94 ? -5.779 -9.509 -3.406 1.00 95.19 94 VAL A CA 1
ATOM 723 C C . VAL A 1 94 ? -5.930 -8.560 -4.592 1.00 95.19 94 VAL A C 1
ATOM 725 O O . VAL A 1 94 ? -6.544 -8.911 -5.599 1.00 95.19 94 VAL A O 1
ATOM 728 N N . LYS A 1 95 ? -5.347 -7.363 -4.497 1.00 96.19 95 LYS A N 1
ATOM 729 C CA . LYS A 1 95 ? -5.287 -6.378 -5.583 1.00 96.19 95 LYS A CA 1
ATOM 730 C C . LYS A 1 95 ? -3.861 -6.250 -6.101 1.00 96.19 95 LYS A C 1
ATOM 732 O O . LYS A 1 95 ? -2.926 -6.060 -5.330 1.00 96.19 95 LYS A O 1
ATOM 737 N N . ARG A 1 96 ? -3.700 -6.302 -7.423 1.00 97.44 96 ARG A N 1
ATOM 738 C CA . ARG A 1 96 ? -2.433 -5.995 -8.093 1.00 97.44 96 ARG A CA 1
ATOM 739 C C . ARG A 1 96 ? -2.282 -4.482 -8.268 1.00 97.44 96 ARG A C 1
ATOM 741 O O . ARG A 1 96 ? -3.159 -3.837 -8.839 1.00 97.44 96 ARG A O 1
ATOM 748 N N . CYS A 1 97 ? -1.166 -3.941 -7.801 1.00 96.69 97 CYS A N 1
ATOM 749 C CA . CYS A 1 97 ? -0.834 -2.521 -7.792 1.00 96.69 97 CYS A CA 1
ATOM 750 C C . CYS A 1 97 ? 0.402 -2.298 -8.661 1.00 96.69 97 CYS A C 1
ATOM 752 O O . CYS A 1 97 ? 1.455 -2.854 -8.358 1.00 96.69 97 CYS A O 1
ATOM 754 N N . TYR A 1 98 ? 0.289 -1.498 -9.718 1.00 96.06 98 TYR A N 1
ATOM 755 C CA . TYR A 1 98 ? 1.417 -1.192 -10.600 1.00 96.06 98 TYR A CA 1
ATOM 756 C C . TYR A 1 98 ? 2.131 0.083 -10.158 1.00 96.06 98 TYR A C 1
ATOM 758 O O . TYR A 1 98 ? 1.492 1.022 -9.679 1.00 96.06 98 TYR A O 1
ATOM 766 N N . ARG A 1 99 ? 3.452 0.132 -10.351 1.00 93.69 99 ARG A N 1
ATOM 767 C CA . ARG A 1 99 ? 4.207 1.380 -10.233 1.00 93.69 99 ARG A CA 1
ATOM 768 C C . ARG A 1 99 ? 3.738 2.347 -11.331 1.00 93.69 99 ARG A C 1
ATOM 770 O O . ARG A 1 99 ? 3.680 1.939 -12.491 1.00 93.69 99 ARG A O 1
ATOM 777 N N . PRO A 1 100 ? 3.411 3.609 -10.999 1.00 91.31 100 PRO A N 1
ATOM 778 C CA . PRO A 1 100 ? 3.182 4.639 -12.007 1.00 91.31 100 PRO A CA 1
ATOM 779 C C . PRO A 1 100 ? 4.402 4.811 -12.917 1.00 91.31 100 PRO A C 1
ATOM 781 O O . PRO A 1 100 ? 5.534 4.612 -12.474 1.00 91.31 100 PRO A O 1
ATOM 784 N N . ASP A 1 101 ? 4.178 5.235 -14.160 1.00 88.62 101 ASP A N 1
ATOM 785 C CA . ASP A 1 101 ? 5.245 5.475 -15.137 1.00 88.62 101 ASP A CA 1
ATOM 786 C C . ASP A 1 101 ? 6.007 6.777 -14.825 1.00 88.62 101 ASP A C 1
ATOM 788 O O . ASP A 1 101 ? 5.828 7.824 -15.440 1.00 88.62 101 ASP A O 1
ATOM 792 N N . SER A 1 102 ? 6.771 6.742 -13.736 1.00 88.88 102 SER A N 1
ATOM 793 C CA . SER A 1 102 ? 7.585 7.842 -13.233 1.00 88.88 102 SER A CA 1
ATOM 794 C C . SER A 1 102 ? 8.729 7.277 -12.400 1.00 88.88 102 SER A C 1
ATOM 796 O O . SER A 1 102 ? 8.509 6.495 -11.470 1.00 88.88 102 SER A O 1
ATOM 798 N N . GLU A 1 103 ? 9.958 7.679 -12.721 1.00 83.62 103 GLU A N 1
ATOM 799 C CA . GLU A 1 103 ? 11.179 7.213 -12.047 1.00 83.62 103 GLU A CA 1
ATOM 800 C C . GLU A 1 103 ? 11.230 7.560 -10.557 1.00 83.62 103 GLU A C 1
ATOM 802 O O . GLU A 1 103 ? 11.907 6.871 -9.791 1.00 83.62 103 GLU A O 1
ATOM 807 N N . ASP A 1 104 ? 10.473 8.566 -10.122 1.00 87.00 104 ASP A N 1
ATOM 808 C CA . ASP A 1 104 ? 10.408 9.002 -8.727 1.00 87.00 104 ASP A CA 1
ATOM 809 C C . ASP A 1 104 ? 9.274 8.340 -7.945 1.00 87.00 104 ASP A C 1
ATOM 811 O O . ASP A 1 104 ? 9.250 8.420 -6.719 1.00 87.00 104 ASP A O 1
ATOM 815 N N . MET A 1 105 ? 8.350 7.646 -8.609 1.00 89.38 105 MET A N 1
ATOM 816 C CA . MET A 1 105 ? 7.229 6.978 -7.949 1.00 89.38 105 MET A CA 1
ATOM 817 C C . MET A 1 105 ? 7.593 5.550 -7.558 1.00 89.38 105 MET A C 1
ATOM 819 O O . MET A 1 105 ? 8.314 4.849 -8.267 1.00 89.38 105 MET A O 1
ATOM 823 N N . ARG A 1 106 ? 7.096 5.081 -6.418 1.00 91.38 106 ARG A N 1
ATOM 824 C CA . ARG A 1 106 ? 7.212 3.685 -5.978 1.00 91.38 106 ARG A CA 1
ATOM 825 C C . ARG A 1 106 ? 5.834 3.138 -5.635 1.00 91.38 106 ARG A C 1
ATOM 827 O O . ARG A 1 106 ? 4.876 3.892 -5.476 1.00 91.38 106 ARG A O 1
ATOM 834 N N . VAL A 1 107 ? 5.759 1.816 -5.528 1.00 94.50 107 VAL A N 1
ATOM 835 C CA . VAL A 1 107 ? 4.544 1.084 -5.178 1.00 94.50 107 VAL A CA 1
ATOM 836 C C . VAL A 1 107 ? 4.814 0.149 -4.002 1.00 94.50 107 VAL A C 1
ATOM 838 O O . VAL A 1 107 ? 5.881 -0.456 -3.907 1.00 94.50 107 VAL A O 1
ATOM 841 N N . GLY A 1 108 ? 3.845 0.062 -3.103 1.00 96.00 108 GLY A N 1
ATOM 842 C CA . GLY A 1 108 ? 3.821 -0.812 -1.939 1.00 96.00 108 GLY A CA 1
ATOM 843 C C . GLY A 1 108 ? 2.381 -1.030 -1.485 1.00 96.00 108 GLY A C 1
ATOM 844 O O . GLY A 1 108 ? 1.437 -0.764 -2.233 1.00 96.00 108 GLY A O 1
ATOM 845 N N . CYS A 1 109 ? 2.213 -1.478 -0.250 1.00 97.00 109 CYS A N 1
ATOM 846 C CA . CYS A 1 109 ? 0.910 -1.659 0.378 1.00 97.00 109 CYS A CA 1
ATOM 847 C C . CYS A 1 109 ? 0.794 -0.778 1.624 1.00 97.00 109 CYS A C 1
ATOM 849 O O . CYS A 1 109 ? 1.805 -0.386 2.209 1.00 97.00 109 CYS A O 1
ATOM 851 N N . TYR A 1 110 ? -0.429 -0.482 2.052 1.00 95.62 110 TYR A N 1
ATOM 852 C CA . TYR A 1 110 ? -0.677 0.154 3.343 1.00 95.62 110 TYR A CA 1
ATOM 853 C C . TYR A 1 110 ? -1.807 -0.530 4.103 1.00 95.62 110 TYR A C 1
ATOM 855 O O . TYR A 1 110 ? -2.623 -1.261 3.530 1.00 95.62 110 TYR A O 1
ATOM 863 N N . ALA A 1 111 ? -1.843 -0.255 5.402 1.00 93.75 111 ALA A N 1
ATOM 864 C CA . ALA A 1 111 ? -2.991 -0.487 6.257 1.00 93.75 111 ALA A CA 1
ATOM 865 C C . ALA A 1 111 ? -3.229 0.754 7.123 1.00 93.75 111 ALA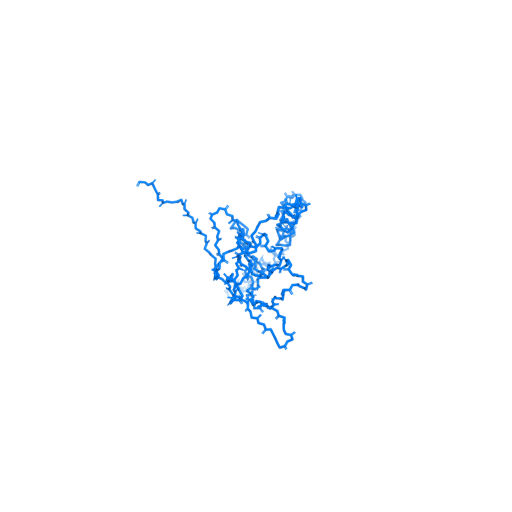 A C 1
ATOM 867 O O . ALA A 1 111 ? -2.284 1.381 7.608 1.00 93.75 111 ALA A O 1
ATOM 868 N N . VAL A 1 112 ? -4.496 1.107 7.311 1.00 91.94 112 VAL A N 1
ATOM 869 C CA . VAL A 1 112 ? -4.936 2.144 8.244 1.00 91.94 112 VAL A CA 1
ATOM 870 C C . VAL A 1 112 ? -6.113 1.618 9.050 1.00 91.94 112 VAL A C 1
ATOM 872 O O . VAL A 1 112 ? -6.995 0.956 8.503 1.00 91.94 112 VAL A O 1
ATOM 875 N N . TRP A 1 113 ? -6.130 1.885 10.349 1.00 88.38 113 TRP A N 1
ATOM 876 C CA . TRP A 1 113 ? -7.161 1.373 11.245 1.00 88.38 113 TRP A CA 1
ATOM 877 C C . TRP A 1 113 ? -7.632 2.419 12.247 1.00 88.38 113 TRP A C 1
ATOM 879 O O . TRP A 1 113 ? -6.886 3.291 12.675 1.00 88.38 113 TRP A O 1
ATOM 889 N N . ASP A 1 114 ? -8.876 2.295 12.686 1.00 86.12 114 ASP A N 1
ATOM 890 C CA . ASP A 1 114 ? -9.407 3.023 13.830 1.00 86.12 114 ASP A CA 1
ATOM 891 C C . ASP A 1 114 ? -10.040 2.008 14.781 1.00 86.12 114 ASP A C 1
ATOM 893 O O . ASP A 1 114 ? -11.102 1.452 14.505 1.00 86.12 114 ASP A O 1
ATOM 897 N N . VAL A 1 115 ? -9.372 1.766 15.913 1.00 81.38 115 VAL A N 1
ATOM 898 C CA . VAL A 1 115 ? -9.822 0.798 16.925 1.00 81.38 115 VAL A CA 1
ATOM 899 C C . VAL A 1 115 ? -11.169 1.209 17.522 1.00 81.38 115 VAL A C 1
ATOM 901 O O . VAL A 1 115 ? -12.004 0.349 17.788 1.00 81.38 115 VAL A O 1
ATOM 904 N N . LYS A 1 116 ? -11.414 2.515 17.703 1.00 83.88 116 LYS A N 1
ATOM 905 C CA . LYS A 1 116 ? -12.668 3.014 18.288 1.00 83.88 116 LYS A CA 1
ATOM 906 C C . LYS A 1 116 ? -13.840 2.780 17.345 1.00 83.88 116 LYS A C 1
ATOM 908 O O . LYS A 1 116 ? -14.934 2.465 17.799 1.00 83.88 116 LYS A O 1
ATOM 913 N N . LYS A 1 117 ? -13.599 2.931 16.042 1.00 81.88 117 LYS A N 1
ATOM 914 C CA . LYS A 1 117 ? -14.610 2.754 14.992 1.00 81.88 117 LYS A CA 1
ATOM 915 C C . LYS A 1 117 ? -14.641 1.343 14.404 1.00 81.88 117 LYS A C 1
ATOM 917 O O . LYS A 1 117 ? -15.421 1.106 13.490 1.00 81.88 117 LYS A O 1
ATOM 922 N N . GLN A 1 118 ? -13.799 0.435 14.906 1.00 80.81 118 GLN A N 1
ATOM 923 C CA . GLN A 1 118 ? -13.608 -0.920 14.372 1.00 80.81 118 GLN A CA 1
ATOM 924 C C . GLN A 1 118 ? -13.349 -0.935 12.856 1.00 80.81 118 GLN A C 1
ATOM 926 O O . GLN A 1 118 ? -13.755 -1.851 12.145 1.00 80.81 118 GLN A O 1
ATOM 931 N N . LEU A 1 119 ? -12.660 0.093 12.361 1.00 83.81 119 LEU A N 1
ATOM 932 C CA . LEU A 1 119 ? -12.403 0.284 10.944 1.00 83.81 119 LEU A CA 1
ATOM 933 C C . LEU A 1 119 ? -11.005 -0.232 10.605 1.00 83.81 119 LEU A C 1
ATOM 935 O O . LEU A 1 119 ? -10.036 0.115 11.275 1.00 83.81 119 LEU A O 1
ATOM 939 N N . LEU A 1 120 ? -10.898 -0.998 9.523 1.00 87.81 120 LEU A N 1
ATOM 940 C CA . LEU A 1 120 ? -9.635 -1.370 8.890 1.00 87.81 120 LEU A CA 1
ATOM 941 C C . LEU A 1 120 ? -9.755 -1.139 7.388 1.00 87.81 120 LEU A C 1
ATOM 943 O O . LEU A 1 120 ? -10.714 -1.596 6.763 1.00 87.81 120 LEU A O 1
ATOM 947 N N . VAL A 1 121 ? -8.779 -0.446 6.816 1.00 91.69 121 VAL A N 1
ATOM 948 C CA . VAL A 1 121 ? -8.642 -0.262 5.375 1.00 91.69 121 VAL A CA 1
ATOM 949 C C . VAL A 1 121 ? -7.246 -0.692 4.958 1.00 91.69 121 VAL A C 1
ATOM 951 O O . VAL A 1 121 ? -6.250 -0.276 5.547 1.00 91.69 121 VAL A O 1
ATOM 954 N N . GLN A 1 122 ? -7.186 -1.504 3.913 1.00 94.12 122 GLN A N 1
ATOM 955 C CA . GLN A 1 122 ? -5.957 -1.987 3.297 1.00 94.12 122 GLN A CA 1
ATOM 956 C C . GLN A 1 122 ? -6.052 -1.742 1.791 1.00 94.12 122 GLN A C 1
ATOM 958 O O . GLN A 1 122 ? -7.095 -2.026 1.198 1.00 94.12 122 GLN A O 1
ATOM 963 N N . ASP A 1 123 ? -5.002 -1.207 1.166 1.00 95.69 123 ASP A N 1
ATOM 964 C CA . ASP A 1 123 ? -4.923 -1.062 -0.296 1.00 95.69 123 ASP A CA 1
ATOM 965 C C . ASP A 1 123 ? -3.460 -0.809 -0.748 1.00 95.69 123 ASP A C 1
ATOM 967 O O . ASP A 1 123 ? -2.502 -0.899 0.026 1.00 95.69 123 ASP A O 1
ATOM 971 N N . CYS A 1 124 ? -3.292 -0.507 -2.033 1.00 96.62 124 CYS A N 1
ATOM 972 C CA . CYS A 1 124 ? -2.072 -0.066 -2.687 1.00 96.62 124 CYS A CA 1
ATOM 973 C C . CYS A 1 124 ? -1.604 1.294 -2.161 1.00 96.62 124 CYS A C 1
ATOM 975 O O . CYS A 1 124 ? -2.374 2.253 -2.114 1.00 96.62 124 CYS A O 1
ATOM 977 N N . TRP A 1 125 ? -0.309 1.419 -1.903 1.0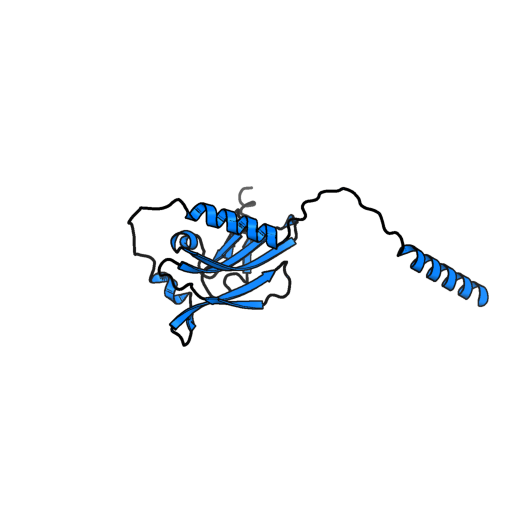0 95.69 125 TRP A N 1
ATOM 978 C CA . TRP A 1 125 ? 0.345 2.683 -1.589 1.00 95.69 125 TRP A CA 1
ATOM 979 C C . TRP A 1 125 ? 1.260 3.088 -2.746 1.00 95.69 125 TRP A C 1
ATOM 981 O O . TRP A 1 125 ? 2.228 2.391 -3.045 1.00 95.69 125 TRP A O 1
ATOM 991 N N . MET A 1 126 ? 0.938 4.188 -3.429 1.00 93.69 126 MET A N 1
ATOM 992 C CA . MET A 1 126 ? 1.730 4.724 -4.542 1.00 93.69 126 MET A CA 1
ATOM 993 C C . MET A 1 126 ? 2.156 6.138 -4.195 1.00 93.69 126 MET A C 1
ATOM 995 O O . MET A 1 126 ? 1.315 7.025 -4.059 1.00 93.69 126 MET A O 1
ATOM 999 N N . GLN A 1 127 ? 3.455 6.348 -4.032 1.00 91.88 127 GLN A N 1
ATOM 1000 C CA . GLN A 1 127 ? 3.975 7.635 -3.596 1.00 91.88 127 GLN A CA 1
ATOM 1001 C C . GLN A 1 127 ? 5.408 7.842 -4.085 1.00 91.88 127 GLN A C 1
ATOM 1003 O O . GLN A 1 127 ? 6.088 6.891 -4.479 1.00 91.88 127 GLN A O 1
ATOM 1008 N N . GLN A 1 128 ? 5.870 9.089 -4.046 1.00 87.88 128 GLN A N 1
ATOM 1009 C CA . GLN A 1 128 ? 7.266 9.436 -4.284 1.00 87.88 128 GLN A CA 1
ATOM 1010 C C . GLN A 1 128 ? 8.217 8.593 -3.420 1.00 87.88 128 GLN A C 1
ATOM 1012 O O . GLN A 1 128 ? 7.944 8.304 -2.249 1.00 87.88 128 GLN A O 1
ATOM 1017 N N . ALA A 1 129 ? 9.371 8.242 -3.983 1.00 86.06 129 ALA A N 1
ATOM 1018 C CA . ALA A 1 129 ? 10.382 7.397 -3.358 1.00 86.06 129 ALA A CA 1
ATOM 1019 C C . ALA A 1 129 ? 10.822 7.925 -1.984 1.00 86.06 129 ALA A C 1
ATOM 1021 O O . ALA A 1 129 ? 11.063 7.138 -1.072 1.00 86.06 129 ALA A O 1
ATOM 1022 N N . ILE A 1 130 ? 10.866 9.251 -1.816 1.00 81.75 130 ILE A N 1
ATOM 1023 C CA . ILE A 1 130 ? 11.234 9.900 -0.552 1.00 81.75 130 ILE A CA 1
ATOM 1024 C C . ILE A 1 130 ? 10.236 9.551 0.555 1.00 81.75 130 ILE A C 1
ATOM 1026 O O . ILE A 1 130 ? 10.654 9.127 1.630 1.00 81.75 130 ILE A O 1
ATOM 1030 N N . SER A 1 131 ? 8.931 9.672 0.306 1.00 84.81 131 SER A N 1
ATOM 1031 C CA . SER A 1 131 ? 7.913 9.344 1.312 1.00 84.81 131 SER A CA 1
ATOM 1032 C C . SER A 1 131 ? 7.882 7.850 1.616 1.00 84.81 131 SER A C 1
ATOM 1034 O O . SER A 1 131 ? 7.634 7.450 2.753 1.00 84.81 131 SER A O 1
ATOM 1036 N N . MET A 1 132 ? 8.172 7.030 0.606 1.00 86.75 132 MET A N 1
ATOM 1037 C CA . MET A 1 132 ? 8.188 5.575 0.719 1.00 86.75 132 MET A CA 1
ATOM 1038 C C . MET A 1 132 ? 9.374 5.040 1.532 1.00 86.75 132 MET A C 1
ATOM 1040 O O . MET A 1 132 ? 9.321 3.908 2.000 1.00 86.75 132 MET A O 1
ATOM 1044 N N . ASN A 1 133 ? 10.411 5.846 1.790 1.00 86.19 133 ASN A N 1
ATOM 1045 C CA . ASN A 1 133 ? 11.504 5.464 2.693 1.00 86.19 133 ASN A CA 1
ATOM 1046 C C . ASN A 1 133 ? 11.056 5.245 4.146 1.00 86.19 133 ASN A C 1
ATOM 1048 O O . ASN A 1 133 ? 11.798 4.637 4.911 1.00 86.19 133 ASN A O 1
ATOM 1052 N N . ASN A 1 134 ? 9.868 5.729 4.518 1.00 86.62 134 ASN A N 1
ATOM 1053 C CA . ASN A 1 134 ? 9.269 5.486 5.832 1.00 86.62 134 ASN A CA 1
ATOM 1054 C C . ASN A 1 134 ? 8.484 4.165 5.898 1.00 86.62 134 ASN A C 1
ATOM 1056 O O . ASN A 1 134 ? 7.941 3.838 6.951 1.00 86.62 134 ASN A O 1
ATOM 1060 N N . CYS A 1 135 ? 8.377 3.440 4.782 1.00 90.44 135 CYS A N 1
ATOM 1061 C CA . CYS A 1 135 ? 7.696 2.156 4.721 1.00 90.44 135 CYS A CA 1
ATOM 1062 C C . CYS A 1 135 ? 8.661 1.021 5.069 1.00 90.44 135 CYS A C 1
ATOM 1064 O O . CYS A 1 135 ? 9.804 0.993 4.612 1.00 90.44 135 CYS A O 1
ATOM 1066 N N . GLU A 1 136 ? 8.177 0.067 5.855 1.00 92.00 136 GLU A N 1
ATOM 1067 C CA . GLU A 1 136 ? 8.940 -1.109 6.272 1.00 92.00 136 GLU A CA 1
ATOM 1068 C C . GLU A 1 136 ? 9.028 -2.144 5.136 1.00 92.00 136 GLU A C 1
ATOM 1070 O O . G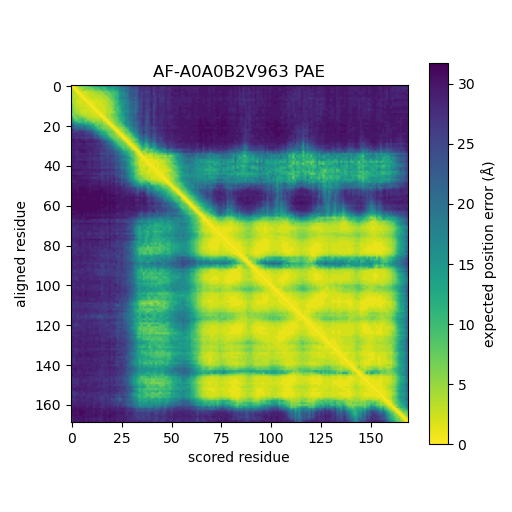LU A 1 136 ? 8.261 -2.127 4.171 1.00 92.00 136 GLU A O 1
ATOM 1075 N N . GLU A 1 137 ? 9.962 -3.085 5.235 1.00 92.94 137 GLU A N 1
ATOM 1076 C CA . GLU A 1 137 ? 10.079 -4.176 4.265 1.00 92.94 137 GLU A CA 1
ATOM 1077 C C . GLU A 1 137 ? 9.339 -5.419 4.771 1.00 92.94 137 GLU A C 1
ATOM 1079 O O . GLU A 1 137 ? 9.517 -5.844 5.910 1.00 92.94 137 GLU A O 1
ATOM 1084 N N . ARG A 1 138 ? 8.510 -6.017 3.906 1.00 91.62 138 ARG A N 1
ATOM 1085 C CA . ARG A 1 138 ? 7.784 -7.291 4.087 1.00 91.62 138 ARG A CA 1
ATOM 1086 C C . ARG A 1 138 ? 6.745 -7.353 5.207 1.00 91.62 138 ARG A C 1
ATOM 1088 O O . ARG A 1 138 ? 6.024 -8.342 5.279 1.00 91.62 138 ARG A O 1
ATOM 1095 N N . ARG A 1 139 ? 6.617 -6.320 6.034 1.00 92.56 139 ARG A N 1
ATOM 1096 C CA . ARG A 1 139 ? 5.624 -6.244 7.113 1.00 92.56 139 ARG A CA 1
ATOM 1097 C C . ARG A 1 139 ? 5.092 -4.828 7.265 1.00 92.56 139 ARG A C 1
ATOM 1099 O O . ARG A 1 139 ? 5.827 -3.872 7.035 1.00 92.56 139 ARG A O 1
ATOM 1106 N N . CYS A 1 140 ? 3.850 -4.692 7.705 1.00 92.44 140 CYS A N 1
ATOM 1107 C CA . CYS A 1 140 ? 3.242 -3.406 8.016 1.00 92.44 140 CYS A CA 1
ATOM 1108 C C . CYS A 1 140 ? 3.260 -3.203 9.535 1.00 92.44 140 CYS A C 1
ATOM 1110 O O . CYS A 1 140 ? 2.580 -3.909 10.267 1.00 92.44 140 CYS A O 1
ATOM 1112 N N . ALA A 1 141 ? 4.058 -2.265 10.041 1.00 89.00 141 ALA A N 1
ATOM 1113 C CA . ALA A 1 141 ? 4.160 -2.024 11.480 1.00 89.00 141 ALA A CA 1
ATOM 1114 C C . ALA A 1 141 ? 3.983 -0.543 11.800 1.00 89.00 141 ALA A C 1
ATOM 1116 O O . ALA A 1 141 ? 4.527 0.316 11.104 1.00 89.00 141 ALA A O 1
ATOM 1117 N N . ALA A 1 142 ? 3.260 -0.238 12.878 1.00 83.44 142 ALA A N 1
ATOM 1118 C CA . ALA A 1 142 ? 3.175 1.118 13.405 1.00 83.44 142 ALA A CA 1
ATOM 1119 C C . ALA A 1 142 ? 3.348 1.137 14.922 1.00 83.44 142 ALA A C 1
ATOM 1121 O O . ALA A 1 142 ? 2.758 0.344 15.650 1.00 83.44 142 ALA A O 1
ATOM 1122 N N . LYS A 1 143 ? 4.143 2.101 15.401 1.00 76.75 143 LYS A N 1
ATOM 1123 C CA . LYS A 1 143 ? 4.427 2.259 16.836 1.00 76.75 143 LYS A CA 1
ATOM 1124 C C . LYS A 1 143 ? 3.424 3.142 17.571 1.00 76.75 143 LYS A C 1
ATOM 1126 O O . LYS A 1 143 ? 3.001 2.824 18.670 1.00 76.75 143 LYS A O 1
ATOM 1131 N N . LYS A 1 144 ? 3.100 4.297 16.991 1.00 72.12 144 LYS A N 1
ATOM 1132 C CA . LYS A 1 144 ? 2.228 5.331 17.588 1.00 72.12 144 LYS A CA 1
ATOM 1133 C C . LYS A 1 144 ? 1.239 5.909 16.574 1.00 72.12 144 LYS A C 1
ATOM 1135 O O . LYS A 1 144 ? 0.702 6.992 16.770 1.00 72.12 144 LYS A O 1
ATOM 1140 N N . SER A 1 145 ? 1.079 5.226 15.448 1.00 76.75 145 SER A N 1
ATOM 1141 C CA . SER A 1 145 ? 0.292 5.674 14.305 1.00 76.75 145 SER A CA 1
ATOM 1142 C C . SER A 1 145 ? -0.801 4.652 14.042 1.00 76.75 145 SER A C 1
ATOM 1144 O O . SER A 1 145 ? -0.599 3.464 14.269 1.00 76.75 145 SER A O 1
ATOM 1146 N N . THR A 1 146 ? -1.938 5.121 13.549 1.00 87.19 146 THR A N 1
ATOM 1147 C CA . THR A 1 146 ? -3.031 4.296 13.026 1.00 87.19 146 THR A CA 1
ATOM 1148 C C . THR A 1 146 ? -2.821 3.894 11.567 1.00 87.19 146 THR A C 1
ATOM 1150 O O . THR A 1 146 ? -3.739 3.408 10.921 1.00 87.19 146 THR A O 1
ATOM 1153 N N . PHE A 1 147 ? -1.624 4.136 11.034 1.00 91.69 147 PHE A N 1
ATOM 1154 C CA . PHE A 1 147 ? -1.233 3.904 9.652 1.00 91.69 147 PHE A CA 1
ATOM 1155 C C . PHE A 1 147 ? 0.147 3.248 9.601 1.00 91.69 147 PHE A C 1
ATOM 1157 O O . PHE A 1 147 ? 1.072 3.708 10.283 1.00 91.69 147 PHE A O 1
ATOM 1164 N N . CYS A 1 148 ? 0.293 2.252 8.730 1.00 93.50 148 CYS A N 1
ATOM 1165 C CA . CYS A 1 148 ? 1.575 1.714 8.290 1.00 93.50 148 CYS A CA 1
ATOM 1166 C C . CYS A 1 148 ? 1.595 1.544 6.768 1.00 93.50 148 CYS A C 1
ATOM 1168 O O . CYS A 1 148 ? 0.562 1.337 6.129 1.00 93.50 148 CYS A O 1
ATOM 1170 N N . CYS A 1 149 ? 2.793 1.597 6.192 1.00 94.69 149 CYS A N 1
ATOM 1171 C CA . CYS A 1 149 ? 3.042 1.237 4.803 1.00 94.69 149 CYS A CA 1
ATOM 1172 C C . CYS A 1 149 ? 4.232 0.287 4.714 1.00 94.69 149 CYS A C 1
ATOM 1174 O O . CYS A 1 149 ? 5.102 0.281 5.590 1.00 94.69 149 CYS A O 1
ATOM 1176 N N . CYS A 1 150 ? 4.261 -0.525 3.661 1.00 95.12 150 CYS A N 1
ATOM 1177 C CA . CYS A 1 150 ? 5.277 -1.548 3.491 1.00 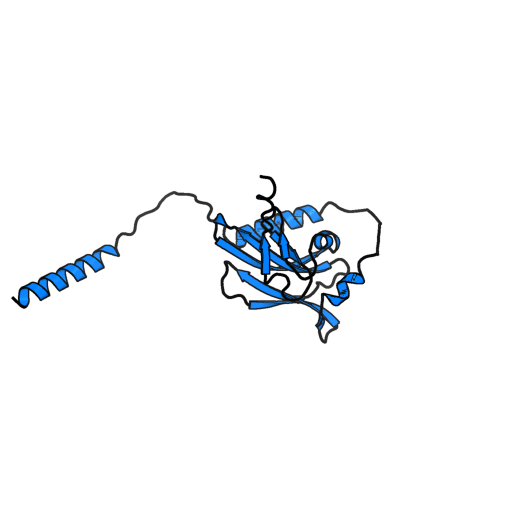95.12 150 CYS A CA 1
ATOM 1178 C C . CYS A 1 150 ? 5.560 -1.883 2.022 1.00 95.12 150 CYS A C 1
ATOM 1180 O O . CYS A 1 150 ? 4.730 -1.668 1.134 1.00 95.12 150 CYS A O 1
ATOM 1182 N N . TYR A 1 151 ? 6.746 -2.435 1.779 1.00 95.12 151 TYR A N 1
ATOM 1183 C CA . TYR A 1 151 ? 7.147 -3.032 0.509 1.00 95.12 151 TYR A CA 1
ATOM 1184 C C . TYR A 1 151 ? 6.987 -4.552 0.538 1.00 95.12 151 TYR A C 1
ATOM 1186 O O . TYR A 1 151 ? 7.303 -5.189 1.541 1.00 95.12 151 TYR A O 1
ATOM 1194 N N . GLY A 1 152 ? 6.594 -5.147 -0.587 1.00 95.19 152 GLY A N 1
ATOM 1195 C CA . GLY A 1 152 ? 6.478 -6.599 -0.735 1.00 95.19 152 GLY A CA 1
ATOM 1196 C C . GLY A 1 152 ? 5.044 -7.088 -0.903 1.00 95.19 152 GLY A C 1
ATOM 1197 O O . GLY A 1 152 ? 4.086 -6.455 -0.459 1.00 95.19 152 GLY A O 1
ATOM 1198 N N . HIS A 1 153 ? 4.902 -8.237 -1.563 1.00 96.50 153 HIS A N 1
ATOM 1199 C CA . HIS A 1 153 ? 3.601 -8.868 -1.768 1.00 96.50 153 HIS A CA 1
ATOM 1200 C C . HIS A 1 153 ? 2.943 -9.206 -0.429 1.00 96.50 153 HIS A C 1
ATOM 1202 O O . HIS A 1 153 ? 3.574 -9.805 0.438 1.00 96.50 153 HIS A O 1
ATOM 1208 N N . SER A 1 154 ? 1.681 -8.810 -0.285 1.00 95.88 154 SER A N 1
ATOM 1209 C CA . SER A 1 154 ? 0.828 -9.040 0.879 1.00 95.88 154 SER A CA 1
ATOM 1210 C C . SER A 1 154 ? 1.439 -8.575 2.204 1.00 95.88 154 SER A C 1
ATOM 1212 O O . SER A 1 154 ? 1.003 -9.002 3.265 1.00 95.88 154 SER A O 1
ATOM 1214 N N . CYS A 1 155 ? 2.407 -7.653 2.181 1.00 95.38 155 CYS A N 1
ATOM 1215 C CA . CYS A 1 155 ? 3.069 -7.175 3.398 1.00 95.38 155 CYS A CA 1
ATOM 1216 C C . CYS A 1 155 ? 2.108 -6.470 4.373 1.00 95.38 155 CYS A C 1
ATOM 1218 O O . CYS A 1 155 ? 2.442 -6.286 5.541 1.00 95.38 155 CYS A O 1
ATOM 1220 N N . ASN A 1 156 ? 0.933 -6.053 3.888 1.00 95.19 156 ASN A N 1
ATOM 1221 C CA . ASN A 1 156 ? -0.125 -5.433 4.673 1.00 95.19 156 ASN A CA 1
ATOM 1222 C C . ASN A 1 156 ? -1.184 -6.420 5.176 1.00 95.19 156 ASN A C 1
ATOM 1224 O O . ASN A 1 156 ? -2.147 -5.962 5.778 1.00 95.19 156 ASN A O 1
ATOM 1228 N N . GLU A 1 157 ? -1.047 -7.726 4.927 1.00 91.12 157 GLU A N 1
ATOM 1229 C CA . GLU A 1 157 ? -1.995 -8.752 5.384 1.00 91.12 157 GLU A CA 1
ATOM 1230 C C . GLU A 1 157 ? -2.076 -8.810 6.909 1.00 91.12 157 GLU A C 1
ATOM 1232 O O . GLU A 1 157 ? -3.166 -8.816 7.479 1.00 91.12 157 GLU A O 1
ATOM 1237 N N . GLN A 1 158 ? -0.912 -8.794 7.554 1.00 86.25 158 GLN A N 1
ATOM 1238 C CA . GLN A 1 158 ? -0.767 -8.694 8.999 1.00 86.25 158 GLN A CA 1
ATOM 1239 C C . GLN A 1 158 ? -0.143 -7.346 9.334 1.00 86.25 158 GLN A C 1
ATOM 1241 O O . GLN A 1 158 ? 0.731 -6.857 8.609 1.00 86.25 158 GLN A O 1
ATOM 1246 N N . PHE A 1 159 ? -0.598 -6.741 10.428 1.00 78.69 159 PHE A N 1
ATOM 1247 C CA . PHE A 1 159 ? -0.019 -5.502 10.913 1.00 78.69 159 PHE A CA 1
ATOM 1248 C C . PHE A 1 159 ? 0.208 -5.528 12.417 1.00 78.69 159 PHE A C 1
ATOM 1250 O O . PHE A 1 159 ? -0.664 -5.912 13.198 1.00 78.69 159 PHE A O 1
ATOM 1257 N N . ASP A 1 160 ? 1.399 -5.087 12.808 1.00 73.94 160 ASP A N 1
ATOM 1258 C CA . ASP A 1 160 ? 1.824 -5.078 14.199 1.00 73.94 160 ASP A CA 1
ATOM 1259 C C . ASP A 1 160 ? 1.449 -3.744 14.845 1.00 73.94 160 ASP A C 1
ATOM 1261 O O . ASP A 1 160 ? 1.997 -2.686 14.506 1.00 73.94 160 ASP A O 1
ATOM 1265 N N . LEU A 1 161 ? 0.550 -3.807 15.828 1.00 66.44 161 LEU A N 1
ATOM 1266 C CA . LEU A 1 161 ? 0.357 -2.742 16.807 1.00 66.44 161 LEU A CA 1
ATOM 1267 C C . LEU A 1 161 ? 1.399 -2.933 17.904 1.00 66.44 161 LEU A C 1
ATOM 1269 O O . LEU A 1 161 ? 1.146 -3.637 18.882 1.00 66.44 161 LEU A O 1
ATOM 1273 N N . SER A 1 162 ? 2.588 -2.344 17.766 1.00 58.84 162 SER A N 1
ATOM 1274 C CA . SER A 1 162 ? 3.542 -2.389 18.876 1.00 58.84 162 SER A CA 1
ATOM 1275 C C . SER A 1 162 ? 3.047 -1.451 19.985 1.00 58.84 162 SER A C 1
ATOM 1277 O O . SER A 1 162 ? 3.407 -0.273 20.024 1.00 58.84 162 SER A O 1
ATOM 1279 N N . ASN A 1 163 ? 2.206 -1.962 20.883 1.00 49.47 163 ASN A N 1
ATOM 1280 C CA . ASN A 1 163 ? 1.891 -1.313 22.150 1.00 49.47 163 ASN A CA 1
ATOM 1281 C C . ASN A 1 163 ? 3.136 -1.379 23.043 1.00 49.47 163 ASN A C 1
ATOM 1283 O O . ASN A 1 163 ? 3.214 -2.193 23.956 1.00 49.47 163 ASN A O 1
ATOM 1287 N N . ASN A 1 164 ? 4.120 -0.508 22.813 1.00 42.88 164 ASN A N 1
ATOM 1288 C CA . ASN A 1 164 ? 5.183 -0.284 23.797 1.00 42.88 164 ASN A CA 1
ATOM 1289 C C . ASN A 1 164 ? 4.647 0.589 24.939 1.00 42.88 164 ASN A C 1
ATOM 1291 O O . ASN A 1 164 ? 5.028 1.746 25.104 1.00 42.88 164 ASN A O 1
ATOM 1295 N N . SER A 1 165 ? 3.723 0.017 25.703 1.00 42.16 165 SER A N 1
ATOM 1296 C CA . SER A 1 165 ? 3.270 0.503 26.996 1.00 42.16 165 SER A CA 1
ATOM 1297 C C . SER A 1 165 ? 2.947 -0.719 27.843 1.00 42.16 165 SER A C 1
ATOM 1299 O O . SER A 1 165 ? 1.775 -1.006 27.995 1.00 42.16 165 SER A O 1
ATOM 1301 N N . TYR A 1 166 ? 3.964 -1.465 28.282 1.00 42.84 166 TYR A N 1
ATOM 1302 C CA . TYR A 1 166 ? 4.051 -2.193 29.564 1.00 42.84 166 TYR A CA 1
ATOM 1303 C C . TYR A 1 166 ? 5.416 -2.905 29.628 1.00 42.84 166 TYR A C 1
ATOM 1305 O O . TYR A 1 166 ? 5.482 -4.118 29.714 1.00 42.84 166 TYR A O 1
ATOM 1313 N N . ASP A 1 167 ? 6.507 -2.142 29.562 1.00 40.16 167 ASP A N 1
ATOM 1314 C CA . ASP A 1 167 ? 7.836 -2.593 30.002 1.00 40.16 167 ASP A CA 1
ATOM 1315 C C . ASP A 1 167 ? 8.488 -1.399 30.700 1.00 40.16 167 ASP A C 1
ATOM 1317 O O . ASP A 1 167 ? 9.204 -0.615 30.082 1.00 40.16 167 ASP A O 1
ATOM 1321 N N . ASN A 1 168 ? 8.055 -1.165 31.939 1.00 36.31 168 ASN A N 1
ATOM 1322 C CA . ASN A 1 168 ? 8.739 -0.445 33.019 1.00 36.31 168 ASN A CA 1
ATOM 1323 C C . ASN A 1 168 ? 7.764 -0.408 34.206 1.00 36.31 168 ASN A C 1
ATOM 1325 O O . ASN A 1 168 ? 7.077 0.590 34.436 1.00 36.31 168 ASN A O 1
ATOM 1329 N N . LEU A 1 169 ? 7.668 -1.540 34.902 1.00 35.72 169 LEU A N 1
ATOM 1330 C CA . LEU A 1 169 ? 7.176 -1.648 36.273 1.00 35.72 169 LEU A CA 1
ATOM 1331 C C . LEU A 1 169 ? 8.269 -2.333 37.088 1.00 35.72 169 LEU A C 1
ATOM 1333 O O . LEU A 1 169 ? 8.778 -3.364 36.594 1.00 35.72 169 LEU A O 1
#

InterPro domains:
  IPR045860 Snake toxin-like superfamily [G3DSA:2.10.60.10] (20-161)

Solvent-accessible surface area (backbone atoms only — not comparable to full-atom values): 10051 Å² total; per-residue (Å²): 117,72,69,58,56,53,52,52,52,52,51,52,52,55,53,59,64,59,66,79,71,67,86,73,86,76,80,86,77,92,68,86,76,74,41,75,63,54,53,50,49,55,50,50,51,56,56,53,65,69,63,79,75,76,84,86,79,96,79,77,98,76,65,76,76,77,56,56,85,40,45,47,66,50,100,85,72,47,45,28,33,40,18,33,29,29,62,59,72,40,83,76,41,82,42,81,35,66,40,60,102,44,96,54,43,36,58,30,13,22,33,38,48,36,82,91,74,67,34,35,39,29,34,69,36,74,44,46,49,76,71,51,69,78,34,38,77,60,35,17,57,25,70,90,50,56,50,26,33,13,33,22,63,42,10,37,69,56,71,48,75,48,74,90,77,84,90,85,129

Foldseek 3Di:
DVVVVVVVVVVVVVVVVVVPPDPDDDDDDPPCPCALVNVVVVVVVVVVVVVPPDDDDDDDPDCPPVQPVQWDADPVRWTWAWEFFDWLPPDTDTDIDTAPPDPQKDKWKKWADDPVSSTIGIDMDIDGPVVCVQADELAFEDAPHRMTIYTHHHNDVDYDHPPPPDDDD